Protein AF-A0A958TP32-F1 (afdb_monomer_lite)

Structure (mmCIF, N/CA/C/O backbone):
data_AF-A0A958TP32-F1
#
_entry.id   AF-A0A958TP32-F1
#
loop_
_atom_site.group_PDB
_atom_site.id
_atom_site.type_symbol
_atom_site.label_atom_id
_atom_site.label_alt_id
_atom_site.label_comp_id
_atom_site.label_asym_id
_atom_site.label_entity_id
_atom_site.label_seq_id
_atom_site.pdbx_PDB_ins_code
_atom_site.Cartn_x
_atom_site.Cartn_y
_atom_site.Cartn_z
_atom_site.occupancy
_atom_site.B_iso_or_equiv
_atom_site.auth_seq_id
_atom_site.auth_comp_id
_atom_site.auth_asym_id
_atom_site.auth_atom_id
_atom_site.pdbx_PDB_model_num
ATOM 1 N N . MET A 1 1 ? 9.939 -5.329 -19.145 1.00 68.06 1 MET A N 1
ATOM 2 C CA . MET A 1 1 ? 10.101 -5.449 -17.685 1.00 68.06 1 MET A CA 1
ATOM 3 C C . MET A 1 1 ? 8.962 -4.692 -17.028 1.00 68.06 1 MET A C 1
ATOM 5 O O . MET A 1 1 ? 8.874 -3.476 -17.202 1.00 68.06 1 MET A O 1
ATOM 9 N N . LYS A 1 2 ? 8.043 -5.422 -16.405 1.00 87.00 2 LYS A N 1
ATOM 10 C CA . LYS A 1 2 ? 6.731 -4.957 -15.956 1.00 87.00 2 LYS A CA 1
ATOM 11 C C . LYS A 1 2 ? 6.715 -4.863 -14.431 1.00 87.00 2 LYS A C 1
ATOM 13 O O . LYS A 1 2 ? 7.379 -5.632 -13.743 1.00 87.00 2 LYS A O 1
ATOM 18 N N . ILE A 1 3 ? 6.001 -3.874 -13.901 1.00 93.88 3 ILE A N 1
ATOM 19 C CA . ILE A 1 3 ? 5.721 -3.786 -12.467 1.00 93.88 3 ILE A CA 1
ATOM 20 C C . ILE A 1 3 ? 4.231 -4.029 -12.313 1.00 93.88 3 ILE A C 1
ATOM 22 O O . ILE A 1 3 ? 3.424 -3.246 -12.815 1.00 93.88 3 ILE A O 1
ATOM 26 N N . THR A 1 4 ? 3.872 -5.094 -11.615 1.00 96.06 4 THR A N 1
ATOM 27 C CA . THR A 1 4 ? 2.478 -5.395 -11.300 1.00 96.06 4 THR A CA 1
ATOM 28 C C . THR A 1 4 ? 2.216 -4.952 -9.873 1.00 96.06 4 THR A C 1
ATOM 30 O O . THR A 1 4 ? 2.906 -5.379 -8.950 1.00 96.06 4 THR A O 1
ATOM 33 N N . MET A 1 5 ? 1.238 -4.069 -9.689 1.00 96.44 5 MET A N 1
ATOM 34 C CA . MET A 1 5 ? 0.814 -3.611 -8.374 1.00 96.44 5 MET A CA 1
ATOM 35 C C . MET A 1 5 ? -0.537 -4.218 -8.021 1.00 96.44 5 MET A C 1
ATOM 37 O O . MET A 1 5 ? -1.526 -3.989 -8.721 1.00 96.44 5 MET A O 1
ATOM 41 N N . THR A 1 6 ? -0.592 -4.896 -6.883 1.00 97.12 6 THR A N 1
ATOM 42 C CA . THR A 1 6 ? -1.834 -5.317 -6.237 1.00 97.12 6 THR A CA 1
ATOM 43 C C . THR A 1 6 ? -2.141 -4.339 -5.111 1.00 97.12 6 THR A C 1
ATOM 45 O O . THR A 1 6 ? -1.357 -4.179 -4.182 1.00 97.12 6 THR A O 1
ATOM 48 N N . LYS A 1 7 ? -3.269 -3.640 -5.205 1.00 96.94 7 LYS A N 1
ATOM 49 C CA . LYS A 1 7 ? -3.772 -2.721 -4.185 1.00 96.94 7 LYS A CA 1
ATOM 50 C C . LYS A 1 7 ? -4.958 -3.363 -3.478 1.00 96.94 7 LYS A C 1
ATOM 52 O O . LYS A 1 7 ? -5.990 -3.588 -4.108 1.00 96.94 7 LYS A O 1
ATOM 57 N N . THR A 1 8 ? -4.829 -3.547 -2.174 1.00 97.44 8 THR A N 1
ATOM 58 C CA . THR A 1 8 ? -5.879 -4.035 -1.280 1.00 97.44 8 THR A CA 1
ATOM 59 C C . THR A 1 8 ? -6.352 -2.896 -0.386 1.00 97.44 8 THR A C 1
ATOM 61 O O . THR A 1 8 ? -5.557 -2.267 0.318 1.00 97.44 8 THR A O 1
ATOM 64 N N . HIS A 1 9 ? -7.648 -2.607 -0.439 1.00 96.38 9 HIS A N 1
ATOM 65 C CA . HIS A 1 9 ? -8.321 -1.655 0.430 1.00 96.38 9 HIS A CA 1
ATOM 66 C C . HIS A 1 9 ? -8.945 -2.396 1.611 1.00 96.38 9 HIS A C 1
ATOM 68 O O . HIS A 1 9 ? -9.609 -3.422 1.449 1.00 96.38 9 HIS A O 1
ATOM 74 N N . LEU A 1 10 ? -8.696 -1.880 2.807 1.00 95.94 10 LEU A N 1
ATOM 75 C CA . LEU A 1 10 ? -9.083 -2.477 4.071 1.00 95.94 10 LEU A CA 1
ATOM 76 C C . LEU A 1 10 ? -9.830 -1.430 4.898 1.00 95.94 10 LEU A C 1
ATOM 78 O O . LEU A 1 10 ? -9.350 -0.307 5.061 1.00 95.94 10 LEU A O 1
ATOM 82 N N . ILE A 1 11 ? -10.964 -1.818 5.468 1.00 95.44 11 ILE A N 1
ATOM 83 C CA . ILE A 1 11 ? -11.777 -0.971 6.344 1.00 95.44 11 ILE A CA 1
ATOM 84 C C . ILE A 1 11 ? -11.723 -1.548 7.752 1.00 95.44 11 ILE A C 1
ATOM 86 O O . ILE A 1 11 ? -11.729 -2.767 7.945 1.00 95.44 11 ILE A O 1
ATOM 90 N N . LYS A 1 12 ? -11.617 -0.684 8.754 1.00 95.00 12 LYS A N 1
ATOM 91 C CA . LYS A 1 12 ? -11.609 -1.098 10.151 1.00 95.00 12 LYS A CA 1
ATOM 92 C C . LYS A 1 12 ? -12.956 -1.709 10.532 1.00 95.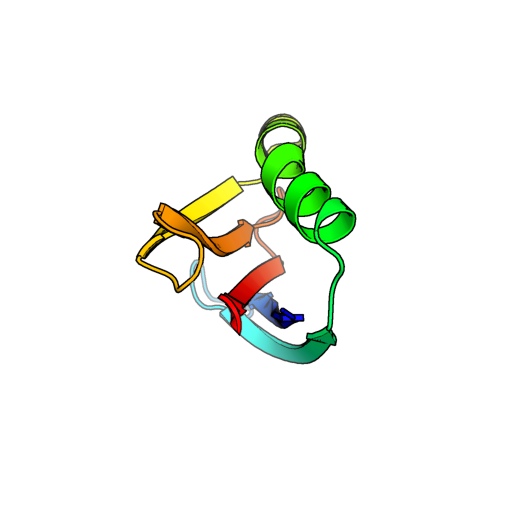00 12 LYS A C 1
ATOM 94 O O . LYS A 1 12 ? -14.016 -1.184 10.207 1.00 95.00 12 LYS A O 1
ATOM 99 N N . LYS A 1 13 ? -12.914 -2.854 11.214 1.00 93.00 13 LYS A N 1
ATOM 100 C CA . LYS A 1 13 ? -14.124 -3.526 11.688 1.00 93.00 13 LYS A CA 1
ATOM 101 C C . LYS A 1 13 ? -14.688 -2.773 12.887 1.00 93.00 13 LYS A C 1
ATOM 103 O O . LYS A 1 13 ? -13.966 -2.560 13.868 1.00 93.00 13 LYS A O 1
ATOM 108 N N . ASP A 1 14 ? -15.976 -2.457 12.829 1.00 89.19 14 ASP A N 1
ATOM 109 C CA . ASP A 1 14 ? -16.670 -1.786 13.923 1.00 89.19 14 ASP A CA 1
ATOM 110 C C . ASP A 1 14 ? -16.581 -2.583 15.238 1.00 89.19 14 ASP A C 1
ATOM 112 O O . ASP A 1 14 ? -16.520 -3.818 15.251 1.00 89.19 14 ASP A O 1
ATOM 116 N N . GLY A 1 15 ? 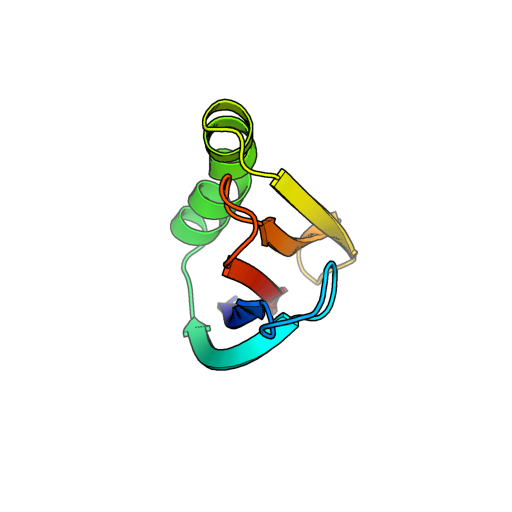-16.484 -1.859 16.351 1.00 89.44 15 GLY A N 1
ATOM 117 C CA . GLY A 1 15 ? -16.266 -2.429 17.682 1.00 89.44 15 GLY A CA 1
ATOM 118 C C . GLY A 1 15 ? -14.860 -2.995 17.928 1.00 89.44 15 GLY A C 1
ATOM 119 O O . GLY A 1 15 ? -14.606 -3.541 19.002 1.00 89.44 15 GLY A O 1
ATOM 120 N N . THR A 1 16 ? -13.918 -2.867 16.984 1.00 89.75 16 THR A N 1
ATOM 121 C CA . THR A 1 16 ? -12.533 -3.333 17.164 1.00 89.75 16 THR A CA 1
ATOM 122 C C . THR A 1 16 ? -11.512 -2.206 17.028 1.00 89.75 16 THR A C 1
ATOM 124 O O . THR A 1 16 ? -11.666 -1.268 16.248 1.00 89.75 16 THR A O 1
ATOM 127 N N . LYS A 1 17 ? -10.417 -2.292 17.791 1.00 84.25 17 LYS A N 1
ATOM 128 C CA . LYS A 1 17 ? -9.358 -1.270 17.766 1.00 84.25 17 LYS A CA 1
ATOM 129 C C . LYS A 1 17 ? -8.384 -1.446 16.598 1.00 84.25 17 LYS A C 1
ATOM 131 O O . LYS A 1 17 ? -7.861 -0.460 16.085 1.00 84.25 17 LYS A O 1
ATOM 136 N N . THR A 1 18 ? -8.090 -2.690 16.225 1.00 87.00 18 THR A N 1
ATOM 137 C CA . THR A 1 18 ? -6.940 -3.031 15.368 1.00 87.00 18 THR A CA 1
ATOM 138 C C . THR A 1 18 ? -7.275 -3.963 14.209 1.00 87.00 18 THR A C 1
ATOM 140 O O . THR A 1 18 ? -6.391 -4.231 13.394 1.00 87.00 18 THR A O 1
ATOM 143 N N . VAL A 1 19 ? -8.513 -4.458 14.113 1.00 92.94 19 VAL A N 1
ATOM 144 C CA . VAL A 1 19 ? -8.903 -5.425 13.083 1.00 92.94 19 VAL A CA 1
ATOM 145 C C . VAL A 1 19 ? -9.404 -4.676 11.856 1.00 92.94 19 VAL A C 1
ATOM 147 O O . VAL A 1 19 ? -10.288 -3.828 11.952 1.00 92.94 19 VAL A O 1
ATOM 150 N N . TYR A 1 20 ? -8.838 -5.007 10.699 1.00 93.50 20 TYR A N 1
ATOM 151 C CA . TYR A 1 20 ? -9.256 -4.478 9.407 1.00 93.50 20 TYR A CA 1
ATOM 152 C C . TYR A 1 20 ? -9.734 -5.629 8.523 1.00 93.50 20 TYR A C 1
ATOM 154 O O . TYR A 1 20 ? -9.154 -6.714 8.557 1.00 93.50 20 TYR A O 1
ATOM 162 N N . VAL A 1 21 ? -10.778 -5.383 7.741 1.00 94.12 21 VAL A N 1
ATOM 163 C CA . VAL A 1 21 ? -11.408 -6.345 6.834 1.00 94.12 21 VAL A CA 1
ATOM 164 C C . VAL A 1 21 ? -11.216 -5.862 5.405 1.00 94.12 21 VAL A C 1
ATOM 166 O O . VAL A 1 21 ? -11.274 -4.662 5.138 1.00 94.12 21 VAL A O 1
ATOM 169 N N . GLN A 1 22 ? -10.949 -6.794 4.493 1.00 95.06 22 GLN A N 1
ATOM 170 C CA . GLN A 1 22 ? -10.815 -6.492 3.074 1.00 95.06 22 GLN A CA 1
ATOM 171 C C . GLN A 1 22 ? -12.152 -6.041 2.500 1.00 95.06 22 GLN A C 1
ATOM 173 O O . GLN A 1 22 ? -13.149 -6.748 2.596 1.00 95.06 22 GLN A O 1
ATOM 178 N N . ASP A 1 23 ? -12.124 -4.861 1.896 1.00 95.12 23 ASP A N 1
ATOM 179 C CA . ASP A 1 23 ? -13.253 -4.254 1.205 1.00 95.12 23 ASP A CA 1
ATOM 180 C C . ASP A 1 23 ? -13.130 -4.480 -0.305 1.00 95.12 23 ASP A C 1
ATOM 182 O O . ASP A 1 23 ? -14.042 -4.981 -0.956 1.00 95.12 23 ASP A O 1
ATOM 186 N N . SER A 1 24 ? -11.953 -4.199 -0.866 1.00 94.81 24 SER A N 1
ATOM 187 C CA . SER A 1 24 ? -11.703 -4.383 -2.294 1.00 94.81 24 SER A CA 1
ATOM 188 C C . SER A 1 24 ? -10.240 -4.686 -2.592 1.00 94.81 24 SER A C 1
ATOM 190 O O . SER A 1 24 ? -9.334 -4.365 -1.821 1.00 94.81 24 SER A O 1
ATOM 192 N N . GLN A 1 25 ? -10.002 -5.321 -3.737 1.00 96.62 25 GLN A N 1
ATOM 193 C CA . GLN A 1 25 ? -8.669 -5.630 -4.235 1.00 96.62 25 GLN A CA 1
ATOM 194 C C . GLN A 1 25 ? -8.627 -5.383 -5.740 1.00 96.62 25 GLN A C 1
ATOM 196 O O . GLN A 1 25 ? -9.562 -5.711 -6.464 1.00 96.62 25 GLN A O 1
ATOM 201 N N . SER A 1 26 ? -7.542 -4.776 -6.209 1.00 95.88 26 SER A N 1
ATOM 202 C CA . SER A 1 26 ? -7.324 -4.496 -7.626 1.00 95.88 26 SER A CA 1
ATOM 203 C C . SER A 1 26 ? -5.874 -4.756 -7.987 1.00 95.88 26 SER A C 1
ATOM 205 O O . SER A 1 26 ? -4.975 -4.385 -7.234 1.00 95.88 26 SER A O 1
ATOM 207 N N . THR A 1 27 ? -5.645 -5.346 -9.152 1.00 96.56 27 THR A N 1
ATOM 208 C CA . THR A 1 27 ? -4.302 -5.581 -9.680 1.00 96.56 27 THR A CA 1
ATOM 209 C C . THR A 1 27 ? -4.170 -4.869 -11.011 1.00 96.56 27 THR A C 1
ATOM 211 O O . THR A 1 27 ? -5.063 -4.944 -11.852 1.00 96.56 27 THR A O 1
ATOM 214 N N . LYS A 1 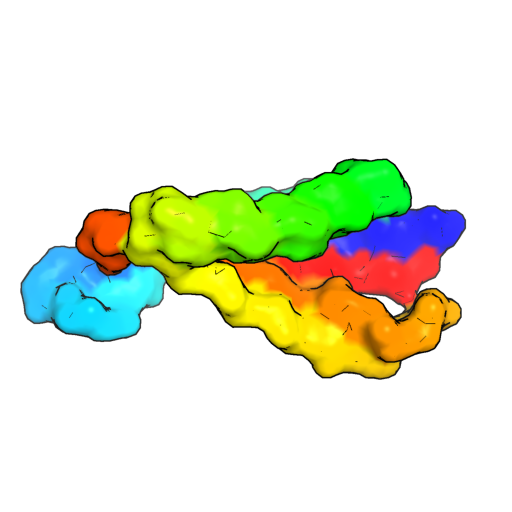28 ? -3.072 -4.136 -11.191 1.00 95.62 28 LYS A N 1
ATOM 215 C CA . LYS A 1 28 ? -2.786 -3.433 -12.440 1.00 95.62 28 LYS A CA 1
ATOM 216 C C . LYS A 1 28 ? -1.294 -3.364 -12.714 1.00 95.62 28 LYS A C 1
ATOM 218 O O . LYS A 1 28 ? -0.488 -3.277 -11.788 1.00 95.62 28 LYS A O 1
ATOM 223 N N . GLU A 1 29 ? -0.944 -3.337 -13.991 1.00 96.44 29 GLU A N 1
ATOM 224 C CA . GLU A 1 29 ? 0.402 -2.972 -14.421 1.00 96.44 29 GLU A CA 1
ATOM 225 C C . GLU A 1 29 ? 0.605 -1.462 -14.213 1.00 96.44 29 GLU A C 1
ATOM 227 O O . GLU A 1 29 ? -0.284 -0.656 -14.503 1.00 96.44 29 GLU A O 1
ATOM 232 N N . ILE A 1 30 ? 1.761 -1.080 -13.674 1.00 95.31 30 ILE A N 1
ATOM 233 C CA . ILE A 1 30 ? 2.136 0.316 -13.441 1.00 95.31 30 ILE A CA 1
ATOM 234 C C . ILE A 1 30 ? 3.476 0.637 -14.097 1.00 95.31 30 ILE A C 1
ATOM 236 O O . ILE A 1 30 ? 4.346 -0.225 -14.253 1.00 95.31 30 ILE A O 1
ATOM 240 N N . THR A 1 31 ? 3.659 1.903 -14.467 1.00 95.00 31 THR A N 1
ATOM 241 C CA . THR A 1 31 ? 4.945 2.384 -14.984 1.00 95.00 31 THR A CA 1
ATOM 242 C C . THR A 1 31 ? 5.941 2.628 -13.848 1.00 95.00 31 THR A C 1
ATOM 244 O O . THR A 1 31 ? 5.586 2.670 -12.665 1.00 95.00 31 THR A O 1
ATOM 247 N N . ARG A 1 32 ? 7.219 2.817 -14.195 1.00 92.12 32 ARG A N 1
ATOM 248 C CA . ARG A 1 32 ? 8.261 3.127 -13.207 1.00 92.12 32 ARG A CA 1
ATOM 249 C C . ARG A 1 32 ? 8.024 4.480 -12.537 1.00 92.12 32 ARG A C 1
ATOM 251 O O . ARG A 1 32 ? 8.251 4.613 -11.340 1.00 92.12 32 ARG A O 1
ATOM 258 N N . GLU A 1 33 ? 7.541 5.458 -13.292 1.00 94.31 33 GLU A N 1
ATOM 259 C CA . GLU A 1 33 ? 7.215 6.796 -12.798 1.00 94.31 33 GLU A CA 1
ATOM 260 C C . GLU A 1 33 ? 6.084 6.723 -11.768 1.00 94.31 33 GLU A C 1
ATOM 262 O O . GLU A 1 33 ? 6.181 7.321 -10.699 1.00 94.31 33 GLU A O 1
ATOM 267 N N . GLN A 1 34 ? 5.049 5.921 -12.043 1.00 94.62 34 GLN A N 1
ATOM 268 C CA . GLN A 1 34 ? 3.948 5.687 -11.105 1.00 94.62 34 GLN A CA 1
ATOM 269 C C . GLN A 1 34 ? 4.429 4.998 -9.824 1.00 94.62 34 GLN A C 1
ATOM 271 O O . GLN A 1 34 ? 4.033 5.395 -8.731 1.00 94.62 34 GLN A O 1
ATOM 276 N N . TYR A 1 35 ? 5.298 3.993 -9.947 1.00 94.94 35 TYR A N 1
ATOM 277 C CA . TYR A 1 35 ? 5.911 3.323 -8.800 1.00 94.94 35 TYR A CA 1
ATOM 278 C C . TYR A 1 35 ? 6.723 4.298 -7.930 1.00 94.94 35 TYR A C 1
ATOM 280 O O . TYR A 1 35 ? 6.512 4.360 -6.718 1.00 94.94 35 TYR A O 1
ATOM 288 N N . ASN A 1 36 ? 7.587 5.115 -8.541 1.00 94.50 36 ASN A N 1
ATOM 289 C CA . ASN A 1 36 ? 8.390 6.106 -7.820 1.00 94.50 36 ASN A CA 1
ATOM 290 C C . ASN A 1 36 ? 7.506 7.139 -7.109 1.00 94.50 36 ASN A C 1
ATOM 292 O O . ASN A 1 36 ? 7.695 7.390 -5.920 1.00 94.50 36 ASN A O 1
ATOM 296 N N . ALA A 1 37 ? 6.486 7.663 -7.796 1.00 94.75 37 ALA A N 1
ATOM 297 C CA . ALA A 1 37 ? 5.549 8.624 -7.217 1.00 94.75 37 ALA A CA 1
ATOM 298 C C . ALA A 1 37 ? 4.818 8.056 -5.988 1.00 94.75 37 ALA A C 1
ATOM 300 O O . ALA A 1 37 ? 4.624 8.759 -4.995 1.00 94.75 37 ALA A O 1
ATOM 301 N N . ILE A 1 38 ? 4.444 6.770 -6.020 1.00 94.31 38 ILE A 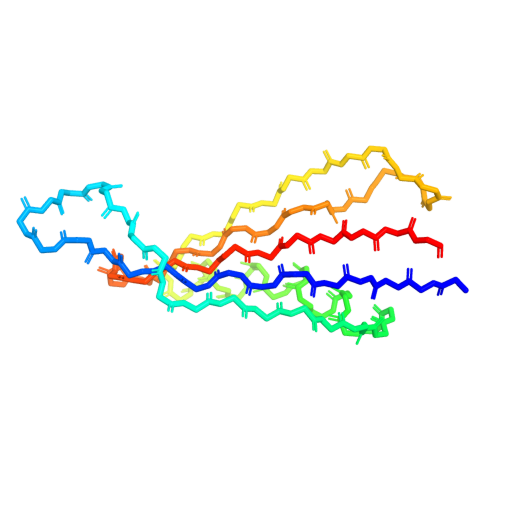N 1
ATOM 302 C CA . ILE A 1 38 ? 3.833 6.099 -4.866 1.00 94.31 38 ILE A CA 1
ATOM 303 C C . ILE A 1 38 ? 4.811 6.057 -3.690 1.00 94.31 38 ILE A C 1
ATOM 305 O O . ILE A 1 38 ? 4.436 6.433 -2.579 1.00 94.31 38 ILE A O 1
ATOM 309 N N . ILE A 1 39 ? 6.061 5.649 -3.914 1.00 93.94 39 ILE A N 1
ATOM 310 C CA . ILE A 1 39 ? 7.047 5.528 -2.832 1.00 93.94 39 ILE A CA 1
ATOM 311 C C . ILE A 1 39 ? 7.375 6.883 -2.211 1.00 93.94 39 ILE A C 1
ATOM 313 O O . ILE A 1 39 ? 7.429 7.004 -0.986 1.00 93.94 39 ILE A O 1
ATOM 317 N N . GLU A 1 40 ? 7.572 7.905 -3.040 1.00 94.19 40 GLU A N 1
ATOM 318 C CA . GLU A 1 40 ? 7.927 9.256 -2.599 1.00 94.19 40 GLU A CA 1
ATOM 319 C C . GLU A 1 40 ? 6.782 9.923 -1.821 1.00 94.19 40 GLU A C 1
ATOM 321 O O . GLU A 1 40 ? 7.022 10.705 -0.893 1.00 94.19 40 GLU A O 1
ATOM 326 N N . SER A 1 41 ? 5.529 9.542 -2.105 1.00 92.31 41 SER A N 1
ATOM 327 C CA . SER A 1 41 ? 4.345 10.059 -1.404 1.00 92.31 41 SER A CA 1
ATOM 328 C C . SER A 1 41 ? 4.302 9.727 0.097 1.00 92.31 41 SER A C 1
ATOM 330 O O . SER A 1 41 ? 3.592 10.392 0.856 1.00 92.31 41 SER A O 1
ATOM 332 N N . ALA A 1 42 ? 5.108 8.769 0.568 1.00 90.75 42 ALA A N 1
ATOM 333 C CA . ALA A 1 42 ? 5.174 8.361 1.971 1.00 90.75 42 ALA A CA 1
ATOM 334 C C . ALA A 1 42 ? 5.430 9.529 2.936 1.00 90.75 42 ALA A C 1
ATOM 336 O O . ALA A 1 42 ? 4.819 9.621 4.004 1.00 90.75 42 ALA A O 1
ATOM 337 N N . GLY A 1 43 ? 6.333 10.443 2.566 1.00 90.94 43 GLY A N 1
ATOM 338 C CA . GLY A 1 43 ? 6.657 11.611 3.386 1.00 90.94 43 GLY A CA 1
ATOM 339 C C . GLY A 1 43 ? 5.504 12.610 3.479 1.00 90.94 43 GLY A C 1
ATOM 340 O O . GLY A 1 43 ? 5.292 13.214 4.529 1.00 90.94 43 GLY A O 1
ATOM 341 N N . PHE A 1 44 ? 4.741 12.772 2.399 1.00 90.31 44 PHE A N 1
ATOM 342 C CA . PHE A 1 44 ? 3.540 13.604 2.385 1.00 90.31 44 PHE A CA 1
ATOM 343 C C . PHE A 1 44 ? 2.438 12.997 3.259 1.00 90.31 44 PHE A C 1
ATOM 345 O O . PHE A 1 44 ? 1.870 13.683 4.104 1.00 90.31 44 PHE A O 1
ATOM 352 N N . PHE A 1 45 ? 2.212 11.689 3.142 1.00 88.88 45 PHE A N 1
ATOM 353 C CA . PHE A 1 45 ? 1.179 11.000 3.911 1.00 88.88 45 PHE A CA 1
ATOM 354 C C . PHE A 1 45 ? 1.429 11.056 5.426 1.00 88.88 45 PHE A C 1
ATOM 356 O O . PHE A 1 45 ? 0.506 11.296 6.202 1.00 88.88 45 PHE A O 1
ATOM 363 N N . ARG A 1 46 ? 2.696 10.931 5.846 1.00 90.81 46 ARG A N 1
ATOM 364 C CA . ARG A 1 46 ? 3.095 11.112 7.252 1.00 90.81 46 ARG A CA 1
ATOM 365 C C . ARG A 1 46 ? 2.831 12.528 7.771 1.00 90.81 46 ARG A C 1
ATOM 367 O O . ARG A 1 46 ? 2.437 12.687 8.921 1.00 90.81 46 ARG A O 1
ATOM 374 N N . ARG A 1 47 ? 3.006 13.557 6.934 1.00 92.94 47 ARG A N 1
ATOM 375 C CA . ARG A 1 47 ? 2.722 14.956 7.307 1.00 92.94 47 ARG A CA 1
ATOM 376 C C . ARG A 1 47 ? 1.233 15.242 7.487 1.00 92.94 47 ARG A C 1
ATOM 378 O O . ARG A 1 47 ? 0.886 16.080 8.306 1.00 92.94 47 ARG A O 1
ATOM 385 N N . LEU A 1 48 ? 0.366 14.523 6.777 1.00 91.12 48 LEU A N 1
ATOM 386 C CA . LEU A 1 48 ? -1.089 14.610 6.943 1.00 91.12 48 LEU A CA 1
ATOM 387 C C . LEU A 1 48 ? -1.611 13.909 8.213 1.00 91.12 48 LEU A C 1
ATOM 389 O O . LEU A 1 48 ? -2.815 13.892 8.445 1.00 91.12 48 LEU A O 1
ATOM 393 N N . GLY A 1 49 ? -0.734 13.309 9.026 1.00 90.62 49 GLY A N 1
ATOM 394 C CA . GLY A 1 49 ? -1.115 12.564 10.230 1.00 90.62 49 GLY A CA 1
ATOM 395 C C . GLY A 1 49 ? -1.437 11.088 9.982 1.00 90.62 49 GLY A C 1
ATOM 396 O O . GLY A 1 49 ? -1.822 10.382 10.912 1.00 90.62 49 GLY A O 1
ATOM 397 N N . GLY A 1 50 ? -1.261 10.602 8.750 1.00 92.62 50 GLY A N 1
ATOM 398 C CA . GLY A 1 50 ? -1.351 9.181 8.428 1.00 92.62 50 GLY A CA 1
ATOM 399 C C . GLY A 1 50 ? -0.063 8.436 8.777 1.00 92.62 50 GLY A C 1
ATOM 400 O O . GLY A 1 50 ? 0.982 9.033 9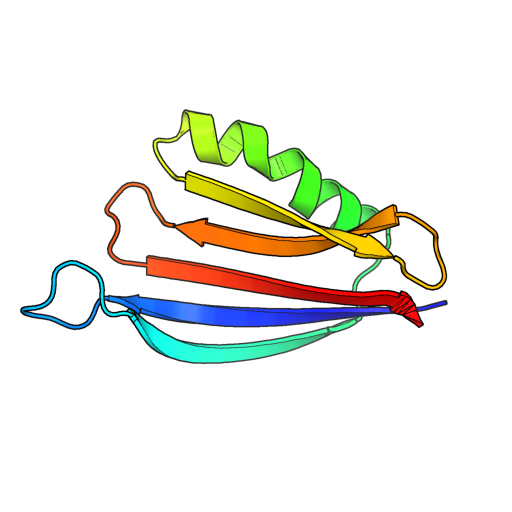.040 1.00 92.62 50 GLY A O 1
ATOM 401 N N . SER A 1 51 ? -0.107 7.106 8.731 1.00 92.44 51 SER A N 1
ATOM 402 C CA . SER A 1 51 ? 1.100 6.280 8.807 1.00 92.44 51 SER A CA 1
ATOM 403 C C . SER A 1 51 ? 1.368 5.599 7.470 1.00 92.44 51 SER A C 1
ATOM 405 O O . SER A 1 51 ? 0.452 5.194 6.759 1.00 92.44 51 SER A O 1
ATOM 407 N N . CYS A 1 52 ? 2.646 5.508 7.111 1.00 94.12 52 CYS A N 1
ATOM 408 C CA . CYS A 1 52 ? 3.113 4.823 5.913 1.00 94.12 52 CY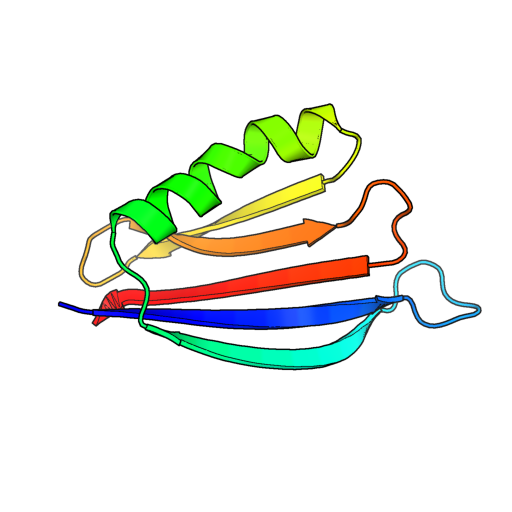S A CA 1
ATOM 409 C C . CYS A 1 52 ? 4.301 3.942 6.297 1.00 94.12 52 CYS A C 1
ATOM 411 O O . CYS A 1 52 ? 5.306 4.449 6.810 1.00 94.12 52 CYS A O 1
ATOM 413 N N . HIS A 1 53 ? 4.158 2.639 6.067 1.00 94.62 53 HIS A N 1
ATOM 414 C CA . HIS A 1 53 ? 5.179 1.630 6.301 1.00 94.62 53 HIS A CA 1
ATOM 415 C C . HIS A 1 53 ? 5.576 0.983 4.975 1.00 94.62 53 HIS A C 1
ATOM 417 O O . HIS A 1 53 ? 4.732 0.408 4.292 1.00 94.62 53 HIS A O 1
ATOM 423 N N . GLN A 1 54 ? 6.858 1.084 4.629 1.00 96.00 54 GLN A N 1
ATOM 424 C CA . GLN A 1 54 ? 7.417 0.541 3.395 1.00 96.00 54 GLN A CA 1
ATOM 425 C C . GLN A 1 54 ? 8.351 -0.616 3.727 1.00 96.00 54 GLN A C 1
ATOM 427 O O . GLN A 1 54 ? 9.348 -0.435 4.426 1.00 96.00 54 GLN A O 1
ATOM 432 N N . GLU A 1 55 ? 8.035 -1.788 3.194 1.00 96.19 55 GLU A N 1
ATOM 433 C CA . GLU A 1 55 ? 8.843 -2.995 3.308 1.00 96.19 55 GLU A CA 1
ATOM 434 C C . GLU A 1 55 ? 9.676 -3.146 2.030 1.00 96.19 55 GLU A C 1
ATOM 436 O O . GLU A 1 55 ? 9.161 -3.034 0.911 1.00 96.19 55 GLU A O 1
ATOM 441 N N . LYS A 1 56 ? 10.981 -3.383 2.189 1.00 95.19 56 LYS A N 1
ATOM 442 C CA . LYS A 1 56 ? 11.906 -3.618 1.076 1.00 95.19 56 LYS A CA 1
ATOM 443 C C . LYS A 1 56 ? 12.269 -5.093 0.985 1.00 95.19 56 LYS A C 1
ATOM 445 O O . LYS A 1 56 ? 12.368 -5.769 2.003 1.00 95.19 56 LYS A O 1
ATOM 450 N N . GLY A 1 57 ? 12.497 -5.566 -0.232 1.00 95.06 57 GLY A N 1
ATOM 451 C CA . GLY A 1 57 ? 12.892 -6.938 -0.518 1.00 95.06 57 GLY A CA 1
ATOM 452 C C . GLY A 1 57 ? 13.802 -7.023 -1.738 1.00 95.06 57 GLY A C 1
ATOM 453 O O . GLY A 1 57 ? 13.910 -6.079 -2.528 1.00 95.06 57 GLY A O 1
ATOM 454 N N . TYR A 1 58 ? 14.477 -8.162 -1.883 1.00 93.38 58 TYR A N 1
ATOM 455 C CA . TYR A 1 58 ? 15.259 -8.465 -3.077 1.00 93.38 58 TYR A CA 1
ATOM 456 C C . TYR A 1 58 ? 14.328 -8.829 -4.233 1.00 93.38 58 TYR A C 1
ATOM 458 O O . TYR A 1 58 ? 13.444 -9.669 -4.098 1.00 93.38 58 TYR A O 1
ATOM 466 N N . THR A 1 59 ? 14.540 -8.179 -5.371 1.00 90.81 59 THR A N 1
ATOM 467 C CA . THR A 1 59 ? 13.744 -8.324 -6.593 1.00 90.81 59 THR A CA 1
ATOM 468 C C . THR A 1 59 ? 14.679 -8.499 -7.786 1.00 90.81 59 THR A C 1
ATOM 470 O O . THR A 1 59 ? 15.878 -8.226 -7.684 1.00 90.81 59 THR A O 1
ATOM 473 N N . SER A 1 60 ? 14.132 -8.848 -8.951 1.00 88.94 60 SER A N 1
ATOM 474 C CA . SER A 1 60 ? 14.855 -8.843 -10.236 1.00 88.94 60 SER A CA 1
ATOM 475 C C . SER A 1 60 ? 15.518 -7.492 -10.571 1.00 88.94 60 SER A C 1
ATOM 477 O O . SER A 1 60 ? 16.408 -7.422 -11.414 1.00 88.94 60 SER A O 1
ATOM 479 N N . ARG A 1 61 ? 15.117 -6.408 -9.891 1.00 86.06 61 ARG A N 1
ATOM 480 C CA . ARG A 1 61 ? 15.638 -5.040 -10.041 1.00 86.06 61 ARG A CA 1
ATOM 481 C C . ARG A 1 61 ? 16.499 -4.573 -8.863 1.00 86.06 61 ARG A C 1
ATOM 483 O O . ARG A 1 61 ? 16.734 -3.373 -8.724 1.00 86.06 61 ARG A O 1
ATOM 490 N N . GLY A 1 62 ? 16.929 -5.484 -7.991 1.00 90.50 62 GLY A N 1
ATOM 491 C CA . GLY A 1 62 ? 17.692 -5.171 -6.779 1.00 90.50 62 GLY A CA 1
ATOM 492 C C . GLY A 1 62 ? 16.817 -5.005 -5.533 1.00 90.50 62 GLY A C 1
ATOM 493 O O . GLY A 1 62 ? 15.728 -5.575 -5.447 1.00 90.50 62 GLY A O 1
ATOM 494 N N . TYR A 1 63 ? 17.309 -4.253 -4.545 1.00 92.88 63 TYR A N 1
ATOM 495 C CA . TYR A 1 63 ? 16.647 -4.078 -3.247 1.00 92.88 63 TYR A CA 1
ATOM 496 C C . TYR A 1 63 ? 15.625 -2.931 -3.284 1.00 92.88 63 TYR A C 1
ATOM 498 O O . TYR A 1 63 ? 15.962 -1.764 -3.076 1.00 92.88 63 TYR A O 1
ATOM 506 N N . ASN A 1 64 ? 14.371 -3.273 -3.579 1.00 93.94 64 ASN A N 1
ATOM 507 C CA . ASN A 1 64 ? 13.286 -2.330 -3.863 1.00 93.94 64 ASN A CA 1
ATOM 508 C C . ASN A 1 64 ? 12.144 -2.452 -2.849 1.00 93.94 64 ASN A C 1
ATOM 510 O O . ASN A 1 64 ? 12.068 -3.430 -2.110 1.00 93.94 64 ASN A O 1
ATOM 514 N N . VAL A 1 65 ? 11.254 -1.454 -2.799 1.00 95.19 65 VAL A N 1
ATOM 515 C CA . VAL A 1 65 ? 10.036 -1.522 -1.977 1.00 95.19 65 VAL A CA 1
ATOM 516 C C . VAL A 1 65 ? 9.092 -2.535 -2.615 1.00 95.19 65 VAL A C 1
ATOM 518 O O . VAL A 1 65 ? 8.628 -2.342 -3.735 1.00 95.19 65 VAL A O 1
ATOM 521 N N . VAL A 1 66 ? 8.822 -3.618 -1.896 1.00 96.06 66 VAL A N 1
ATOM 522 C CA . VAL A 1 66 ? 7.926 -4.696 -2.340 1.00 96.06 66 VAL A CA 1
ATOM 523 C C . VAL A 1 66 ? 6.522 -4.518 -1.783 1.00 96.06 66 VAL A C 1
ATOM 525 O O . VAL A 1 66 ? 5.567 -5.023 -2.364 1.00 96.06 66 VAL A O 1
ATOM 528 N N . LYS A 1 67 ? 6.378 -3.763 -0.689 1.00 96.50 67 LYS A N 1
ATOM 529 C CA . LYS A 1 67 ? 5.083 -3.503 -0.071 1.00 96.50 67 LYS A CA 1
ATOM 530 C C . LYS A 1 67 ? 5.034 -2.136 0.599 1.00 96.50 67 LYS A C 1
ATOM 532 O O . LYS A 1 67 ? 5.974 -1.719 1.267 1.00 96.50 67 LYS A O 1
ATOM 537 N N . ASP A 1 68 ? 3.916 -1.449 0.423 1.00 96.19 68 ASP A N 1
ATOM 538 C CA . ASP A 1 68 ? 3.613 -0.136 0.982 1.00 96.19 68 ASP A CA 1
ATOM 539 C C . ASP A 1 68 ? 2.262 -0.202 1.702 1.00 96.19 68 ASP A C 1
ATOM 541 O O . ASP A 1 68 ? 1.225 -0.462 1.094 1.00 96.19 68 ASP A O 1
ATOM 545 N N . THR A 1 69 ? 2.275 -0.007 3.018 1.00 95.94 69 THR A N 1
ATOM 546 C CA . THR A 1 69 ? 1.083 -0.027 3.871 1.00 95.94 69 THR A CA 1
ATOM 547 C C . THR A 1 69 ? 0.790 1.380 4.366 1.00 95.94 69 THR A C 1
ATOM 549 O O . THR A 1 69 ? 1.546 1.940 5.159 1.00 95.94 69 THR A O 1
ATOM 552 N N . LEU A 1 70 ? -0.343 1.932 3.945 1.00 94.69 70 LEU A N 1
ATOM 553 C CA . LEU A 1 70 ? -0.858 3.223 4.381 1.00 94.69 70 LEU A CA 1
ATOM 554 C C . LEU A 1 70 ? -2.007 3.026 5.363 1.00 94.69 70 LEU A C 1
ATOM 556 O O . LEU A 1 70 ? -2.939 2.288 5.061 1.00 94.69 70 LEU A O 1
ATOM 560 N N . THR A 1 71 ? -1.987 3.724 6.494 1.00 94.75 71 THR A N 1
ATOM 561 C CA . THR A 1 71 ? -3.143 3.828 7.400 1.00 94.75 71 THR A CA 1
ATOM 562 C C . THR A 1 71 ? -3.573 5.282 7.477 1.00 94.75 71 THR A C 1
ATOM 564 O O . THR A 1 71 ? -2.743 6.147 7.768 1.00 94.75 71 THR A O 1
ATOM 567 N N . SER A 1 72 ? -4.846 5.555 7.202 1.00 93.38 72 SER A N 1
ATOM 568 C CA . SER A 1 72 ? -5.382 6.915 7.182 1.00 93.38 72 SER A CA 1
ATOM 569 C C . SER A 1 72 ? -5.239 7.624 8.540 1.00 93.38 72 SER A C 1
ATOM 571 O O . SER A 1 72 ? -5.122 6.957 9.573 1.00 93.38 72 SER A O 1
ATOM 573 N N . PRO A 1 73 ? -5.243 8.971 8.568 1.00 92.38 73 PRO A N 1
ATOM 574 C CA . PRO A 1 73 ? -5.117 9.739 9.812 1.00 92.38 73 PRO A CA 1
ATOM 575 C C . PRO A 1 73 ? -6.216 9.433 10.842 1.00 92.38 73 PRO A C 1
ATOM 577 O O . PRO A 1 73 ? -5.947 9.387 12.042 1.00 92.38 73 PRO A O 1
ATOM 580 N N . ASP A 1 74 ? -7.437 9.165 10.369 1.00 91.44 74 ASP A N 1
ATOM 581 C CA . ASP A 1 74 ? -8.584 8.739 11.185 1.00 91.44 74 ASP A CA 1
ATOM 582 C C . ASP A 1 74 ? -8.491 7.274 11.655 1.00 91.44 74 ASP A C 1
ATOM 584 O O . ASP A 1 74 ? -9.218 6.864 12.557 1.00 91.44 74 ASP A O 1
ATOM 588 N N . LYS A 1 75 ? -7.549 6.497 11.102 1.00 89.19 75 LYS A N 1
ATOM 589 C CA . LYS A 1 75 ? -7.329 5.066 11.361 1.00 89.19 75 LYS A CA 1
ATOM 590 C C . LYS A 1 75 ? -8.528 4.180 11.016 1.00 89.19 75 LYS A C 1
ATOM 592 O O . LYS A 1 75 ? -8.602 3.056 11.509 1.00 89.19 75 LYS A O 1
ATOM 597 N N . GLU A 1 76 ? -9.434 4.655 10.168 1.00 93.19 76 GLU A N 1
ATOM 598 C CA . GLU A 1 76 ? -10.600 3.889 9.720 1.00 93.19 76 GLU A CA 1
ATOM 599 C C . GLU A 1 76 ? -10.316 3.096 8.443 1.00 93.19 76 GLU A C 1
ATOM 601 O O . GLU A 1 76 ? -10.896 2.033 8.219 1.00 93.19 76 GLU A O 1
ATOM 606 N N . THR A 1 77 ? -9.357 3.551 7.634 1.00 93.88 77 THR A N 1
ATOM 607 C CA . THR A 1 77 ? -8.980 2.879 6.390 1.00 93.88 77 THR A CA 1
ATOM 608 C C . THR A 1 77 ? -7.502 2.527 6.364 1.00 93.88 77 THR A C 1
ATOM 610 O O . THR A 1 77 ? -6.629 3.209 6.914 1.00 93.88 77 THR A O 1
ATOM 613 N N . LYS A 1 78 ? -7.205 1.420 5.695 1.00 95.38 78 LYS A N 1
ATOM 614 C CA . LYS A 1 78 ? -5.849 0.980 5.417 1.00 95.38 78 LYS A CA 1
ATOM 615 C C . LYS A 1 78 ? -5.758 0.558 3.960 1.00 95.38 78 LYS A C 1
ATOM 617 O O . LYS A 1 78 ? -6.632 -0.113 3.429 1.00 95.38 78 LYS A O 1
ATOM 622 N N . THR A 1 79 ? -4.694 0.966 3.291 1.00 96.06 79 THR A N 1
ATOM 623 C CA . THR A 1 79 ? -4.389 0.537 1.927 1.00 96.06 79 THR A CA 1
ATOM 624 C C . THR A 1 79 ? -3.062 -0.193 1.947 1.00 96.06 79 THR A C 1
ATOM 626 O O . THR A 1 79 ? -2.063 0.367 2.388 1.00 96.06 79 THR A O 1
ATOM 629 N N . VAL A 1 80 ? -3.041 -1.421 1.445 1.00 96.69 80 VAL A N 1
ATOM 630 C CA . VAL A 1 80 ? -1.813 -2.188 1.226 1.00 96.69 80 VAL A CA 1
ATOM 631 C C . VAL A 1 80 ? -1.566 -2.249 -0.273 1.00 96.69 80 VAL A C 1
ATOM 633 O O . VAL A 1 80 ? -2.469 -2.574 -1.039 1.00 96.69 80 VAL A O 1
ATOM 636 N N . ARG A 1 81 ? -0.361 -1.892 -0.703 1.00 96.62 81 ARG A N 1
ATOM 637 C CA . ARG A 1 81 ? 0.093 -2.016 -2.087 1.00 96.62 81 ARG A CA 1
ATOM 638 C C . ARG A 1 81 ? 1.265 -2.971 -2.113 1.00 96.62 81 ARG A C 1
ATOM 640 O O . ARG A 1 81 ? 2.248 -2.728 -1.425 1.00 96.62 81 ARG A O 1
ATOM 647 N N . GLU A 1 82 ? 1.165 -4.018 -2.904 1.00 96.62 82 GLU A N 1
ATOM 648 C CA . GLU A 1 82 ? 2.231 -4.990 -3.118 1.00 96.62 82 GLU A CA 1
ATOM 649 C C . GLU A 1 82 ? 2.720 -4.875 -4.556 1.00 96.62 82 GLU A C 1
ATOM 651 O O . GLU A 1 82 ? 1.918 -4.719 -5.479 1.00 96.62 82 GLU A O 1
ATOM 656 N N . PHE A 1 83 ? 4.036 -4.920 -4.735 1.00 95.31 83 PHE A N 1
ATOM 657 C CA . PHE A 1 83 ? 4.705 -4.739 -6.015 1.00 95.31 83 PHE A CA 1
ATOM 658 C C . PHE A 1 83 ? 5.460 -6.009 -6.388 1.00 95.31 83 PHE A C 1
ATOM 660 O O . PHE A 1 83 ? 6.352 -6.447 -5.662 1.00 95.31 83 PHE A O 1
ATOM 667 N N . ASN A 1 84 ? 5.132 -6.559 -7.554 1.00 94.19 84 ASN A N 1
ATOM 668 C CA . ASN A 1 84 ? 5.892 -7.629 -8.181 1.00 94.19 84 ASN A CA 1
ATOM 669 C C . ASN A 1 84 ? 6.681 -7.071 -9.375 1.00 94.19 84 ASN A C 1
ATOM 671 O O . ASN A 1 84 ? 6.154 -6.278 -10.160 1.00 94.19 84 ASN A O 1
ATOM 675 N N . PHE A 1 85 ? 7.949 -7.465 -9.484 1.00 92.25 85 PHE A N 1
ATOM 676 C CA . PHE A 1 85 ? 8.882 -6.981 -10.498 1.00 92.25 85 PHE A CA 1
ATOM 677 C C . PHE A 1 85 ? 9.274 -8.137 -11.417 1.00 92.25 85 PHE A C 1
ATOM 679 O O . PHE A 1 85 ? 10.082 -8.988 -11.035 1.00 92.25 85 PHE A O 1
ATOM 686 N N . GLU A 1 86 ? 8.734 -8.117 -12.634 1.00 83.75 86 GLU A N 1
ATOM 687 C CA . GLU A 1 86 ? 8.949 -9.125 -13.682 1.00 83.75 86 GLU A CA 1
ATOM 688 C C . GLU A 1 86 ? 9.807 -8.587 -14.836 1.00 83.75 86 GLU A C 1
ATOM 690 O O . GLU A 1 86 ? 9.513 -7.495 -15.393 1.00 83.75 86 GLU A O 1
#

Radius of gyration: 13.6 Å; chains: 1; bounding box: 34×24×36 Å

Sequence (86 aa):
MKITMTKTHLIKKDGTKTVYVQDSQSTKEITREQYNAIIESAGFFRRLGGSCHQEKGYTSRGYNVVKDTLTSPDKETKTVREFNFE

Foldseek 3Di:
DWKKKKKWKWFDDPPDDDDTDTDDIDIDIDDPVRVVVVVVCQVVQVVQQKHKDFDWDQAPVGTGGQKIWIAHNVSGMIMIMGIHDD

Secondary structure (DSSP, 8-state):
--EEEEEEEEEEPTT-SS-EEEEEEEEEEE-HHHHHHHHHTHHHHHHTT-EEEEEEEEETTEEEEEEEEEE-TTSSEEEEEEEEE-

pLDDT: mean 93.19, std 4.0, range [68.06, 97.44]